Protein AF-A0A9X7BT60-F1 (afdb_monomer_lite)

Structure (mmCIF, N/CA/C/O backbone):
data_AF-A0A9X7BT60-F1
#
_entry.id   AF-A0A9X7BT60-F1
#
loop_
_atom_site.group_PDB
_atom_site.id
_atom_site.type_symbol
_atom_site.label_atom_id
_atom_site.label_alt_id
_atom_site.label_comp_id
_atom_site.label_asym_id
_atom_site.label_entity_id
_atom_site.label_seq_id
_atom_site.pdbx_PDB_ins_code
_atom_site.Cartn_x
_atom_site.Cartn_y
_atom_site.Cartn_z
_atom_site.occupancy
_atom_site.B_iso_or_equiv
_atom_site.auth_seq_id
_atom_site.auth_comp_id
_atom_site.auth_asym_id
_atom_site.auth_atom_id
_atom_site.pdbx_PDB_model_num
ATOM 1 N N . MET A 1 1 ? -9.976 16.046 -8.902 1.00 40.91 1 MET A N 1
ATOM 2 C CA . MET A 1 1 ? -9.651 14.696 -8.391 1.00 40.91 1 MET A CA 1
ATOM 3 C C . MET A 1 1 ? -10.963 13.942 -8.247 1.00 40.91 1 MET A C 1
ATOM 5 O O . MET A 1 1 ? -11.929 14.574 -7.853 1.00 40.91 1 MET A O 1
ATOM 9 N N . LYS A 1 2 ? -11.071 12.674 -8.669 1.00 42.44 2 LYS A N 1
ATOM 10 C CA . LYS A 1 2 ? -12.328 11.919 -8.500 1.00 42.44 2 LYS A CA 1
ATOM 11 C C . LYS A 1 2 ? -12.534 11.636 -7.003 1.00 42.44 2 LYS A C 1
ATOM 13 O O . LYS A 1 2 ? -11.655 11.065 -6.378 1.00 42.44 2 LYS A O 1
ATOM 18 N N . ASN A 1 3 ? -13.696 12.030 -6.496 1.00 50.41 3 ASN A N 1
ATOM 19 C CA . ASN A 1 3 ? -14.202 12.081 -5.111 1.00 50.41 3 ASN A CA 1
ATOM 20 C C . ASN A 1 3 ? -14.304 10.740 -4.350 1.00 50.41 3 ASN A C 1
ATOM 22 O O . ASN A 1 3 ? -15.319 10.408 -3.749 1.00 50.41 3 ASN A O 1
ATOM 26 N N . ASN A 1 4 ? -13.318 9.861 -4.512 1.00 58.44 4 ASN A N 1
ATOM 27 C CA . ASN A 1 4 ? -13.575 8.431 -4.369 1.00 58.44 4 ASN A CA 1
ATOM 28 C C . ASN A 1 4 ? -12.327 7.623 -3.991 1.00 58.44 4 ASN A C 1
ATOM 30 O O . ASN A 1 4 ? -12.282 6.403 -4.188 1.00 58.44 4 ASN A O 1
ATOM 34 N N . THR A 1 5 ? -11.330 8.331 -3.477 1.00 87.56 5 THR A N 1
ATOM 35 C CA . THR A 1 5 ? -9.970 7.852 -3.238 1.00 87.56 5 THR A CA 1
ATOM 36 C C . THR A 1 5 ? -9.680 7.659 -1.751 1.00 87.56 5 THR A C 1
ATOM 38 O O . THR A 1 5 ? -8.675 7.066 -1.392 1.00 87.56 5 THR A O 1
ATOM 41 N N . PHE A 1 6 ? -10.566 8.118 -0.870 1.00 94.25 6 PHE A N 1
ATOM 42 C CA . PHE A 1 6 ? -10.360 8.023 0.567 1.00 94.25 6 PHE A CA 1
ATOM 43 C C . PHE A 1 6 ? -11.123 6.850 1.173 1.00 94.25 6 PHE A C 1
ATOM 45 O O . PHE A 1 6 ? -12.247 6.527 0.775 1.00 94.25 6 PHE A O 1
ATOM 52 N N . TYR A 1 7 ? -10.491 6.215 2.150 1.00 95.69 7 TYR A N 1
ATOM 53 C CA . TYR A 1 7 ? -11.005 5.075 2.886 1.00 95.69 7 TYR A CA 1
ATOM 54 C C . TYR A 1 7 ? -10.819 5.299 4.381 1.00 95.69 7 TYR A C 1
ATOM 56 O O . TYR A 1 7 ? -9.856 5.924 4.804 1.00 95.69 7 TYR A O 1
ATOM 64 N N . GLN A 1 8 ? -11.717 4.745 5.183 1.00 96.31 8 GLN A N 1
ATOM 65 C CA . GLN A 1 8 ? -11.628 4.753 6.636 1.00 96.31 8 GLN A CA 1
ATOM 66 C C . GLN A 1 8 ? -11.324 3.349 7.151 1.00 96.31 8 GLN A C 1
ATOM 68 O O . GLN A 1 8 ? -12.002 2.392 6.764 1.00 96.31 8 GLN A O 1
ATOM 73 N N . HIS A 1 9 ? -10.320 3.217 8.019 1.00 95.62 9 HIS A N 1
ATOM 74 C CA . HIS A 1 9 ? -9.960 1.930 8.613 1.00 95.62 9 HIS A CA 1
ATOM 75 C C . HIS A 1 9 ? -10.823 1.611 9.844 1.00 95.62 9 HIS A C 1
ATOM 77 O O . HIS A 1 9 ? -11.021 2.455 10.718 1.00 95.62 9 HIS A O 1
ATOM 83 N N . TYR A 1 10 ? -11.289 0.364 9.957 1.00 93.56 10 TYR A N 1
ATOM 84 C CA . TYR A 1 10 ? -12.261 -0.052 10.980 1.00 93.56 10 TYR A CA 1
ATOM 85 C C . TYR A 1 10 ? -11.790 0.111 12.439 1.00 93.56 10 TYR A C 1
ATOM 87 O O . TYR A 1 10 ? -12.619 0.226 13.335 1.00 93.56 10 TYR A O 1
ATOM 95 N N . ARG A 1 11 ? -10.473 0.057 12.702 1.00 92.00 11 ARG A N 1
ATOM 96 C CA . ARG A 1 11 ? -9.923 0.026 14.076 1.00 92.00 11 ARG A CA 1
ATOM 97 C C . ARG A 1 11 ? -9.704 1.409 14.686 1.00 92.00 11 ARG A C 1
ATOM 99 O O . ARG A 1 11 ? -9.755 1.540 15.902 1.00 92.00 11 ARG A O 1
ATOM 106 N N . ASN A 1 12 ? -9.347 2.395 13.873 1.00 91.12 12 ASN A N 1
ATOM 107 C CA . ASN A 1 12 ? -8.864 3.694 14.352 1.00 91.12 12 ASN A CA 1
ATOM 108 C C . ASN A 1 12 ? -9.628 4.874 13.750 1.00 91.12 12 ASN A C 1
ATOM 110 O O . ASN A 1 12 ? -9.309 6.006 14.088 1.00 91.12 12 ASN A O 1
ATOM 114 N N . GLU A 1 13 ? -10.589 4.604 12.861 1.00 87.25 13 GLU A N 1
ATOM 115 C CA . GLU A 1 13 ? -11.429 5.601 12.193 1.00 87.25 13 GLU A CA 1
ATOM 116 C C . GLU A 1 13 ? -10.654 6.672 11.406 1.00 87.25 13 GLU A C 1
ATOM 118 O O . GLU A 1 13 ? -11.264 7.622 10.915 1.00 87.25 13 GLU A O 1
ATOM 123 N N . LYS A 1 14 ? -9.340 6.489 11.217 1.00 94.31 14 LYS A N 1
ATOM 124 C CA . LYS A 1 14 ? -8.489 7.400 10.452 1.00 94.31 14 LYS A CA 1
ATOM 125 C C . LYS A 1 14 ? -8.791 7.311 8.971 1.00 94.31 14 LYS A C 1
ATOM 127 O O . LYS A 1 14 ? -9.157 6.243 8.461 1.00 94.31 14 LYS A O 1
ATOM 132 N N . GLU A 1 15 ? -8.591 8.430 8.288 1.00 94.88 15 GLU A N 1
ATOM 133 C CA . GLU A 1 15 ? -8.643 8.477 6.840 1.00 94.88 15 GLU A CA 1
ATOM 134 C C . GLU A 1 15 ? -7.329 8.005 6.210 1.00 94.88 15 GLU A C 1
ATOM 136 O O . GLU A 1 15 ? -6.229 8.269 6.696 1.00 94.88 15 GLU A O 1
ATOM 141 N N . TYR A 1 16 ? -7.479 7.302 5.094 1.00 96.12 16 TYR A N 1
ATOM 142 C CA . TYR A 1 16 ? -6.397 6.827 4.261 1.00 96.12 16 TYR A CA 1
ATOM 143 C C . TYR A 1 16 ? -6.667 7.172 2.799 1.00 96.12 16 TYR A C 1
ATOM 145 O O . TYR A 1 16 ? -7.726 6.844 2.256 1.00 96.12 16 TYR A O 1
ATOM 153 N N . PHE A 1 17 ? -5.689 7.788 2.146 1.00 95.12 17 PHE A N 1
ATOM 154 C CA . PHE A 1 17 ? -5.689 8.038 0.711 1.00 95.12 17 PHE A CA 1
ATOM 155 C C . PHE A 1 17 ? -5.211 6.792 -0.040 1.00 95.12 17 PHE A C 1
ATOM 157 O O . PHE A 1 17 ? -4.099 6.324 0.182 1.00 95.12 17 PHE A O 1
ATOM 164 N N . PHE A 1 18 ? -6.039 6.253 -0.931 1.00 95.12 18 PHE A N 1
ATOM 165 C CA . PHE A 1 18 ? -5.675 5.188 -1.865 1.00 95.12 18 PHE A CA 1
ATOM 166 C C . PHE A 1 18 ? -4.920 5.781 -3.057 1.00 95.12 18 PHE A C 1
ATOM 168 O O . PHE A 1 18 ? -5.492 6.534 -3.830 1.00 95.12 18 PHE A O 1
ATOM 175 N N . ASP A 1 19 ? -3.664 5.419 -3.268 1.00 93.12 19 ASP A N 1
ATOM 176 C CA . ASP A 1 19 ? -2.933 5.912 -4.434 1.00 93.12 19 ASP A CA 1
ATOM 177 C C . ASP A 1 19 ? -3.163 5.007 -5.652 1.00 93.12 19 ASP A C 1
ATOM 179 O O . ASP A 1 19 ? -3.758 5.401 -6.660 1.00 93.12 19 ASP A O 1
ATOM 183 N N . SER A 1 20 ? -2.721 3.755 -5.549 1.00 94.25 20 SER A N 1
ATOM 184 C CA . SER A 1 20 ? -2.677 2.831 -6.679 1.00 94.25 20 SER A CA 1
ATOM 185 C C . SER A 1 20 ? -2.605 1.369 -6.226 1.00 94.25 20 SER A C 1
ATOM 187 O O . SER A 1 20 ? -2.507 1.066 -5.036 1.00 94.25 20 SER A O 1
ATOM 189 N N . ILE A 1 21 ? -2.682 0.438 -7.182 1.00 97.06 21 ILE A N 1
ATOM 190 C CA . ILE A 1 21 ? -2.353 -0.976 -6.962 1.00 97.06 21 ILE A CA 1
ATOM 191 C C . ILE A 1 21 ? -0.996 -1.239 -7.611 1.00 97.06 21 ILE A C 1
ATOM 193 O O . ILE A 1 21 ? -0.830 -1.010 -8.810 1.00 97.06 21 ILE A O 1
ATOM 197 N N . ALA A 1 22 ? -0.047 -1.728 -6.819 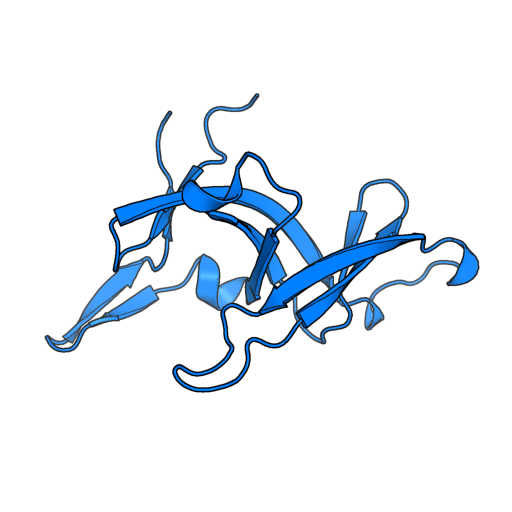1.00 97.56 22 ALA A N 1
ATOM 198 C CA . ALA A 1 22 ? 1.249 -2.182 -7.281 1.00 97.56 22 ALA A CA 1
ATOM 199 C C . ALA A 1 22 ? 1.187 -3.640 -7.745 1.00 97.56 22 ALA A C 1
ATOM 201 O O . ALA A 1 22 ? 0.632 -4.505 -7.059 1.00 97.56 22 ALA A O 1
ATOM 202 N N . ILE A 1 23 ? 1.789 -3.896 -8.902 1.00 98.00 23 ILE A N 1
ATOM 203 C CA . ILE A 1 23 ? 1.877 -5.212 -9.539 1.00 98.00 23 ILE A CA 1
ATOM 204 C C . ILE A 1 23 ? 3.163 -5.911 -9.062 1.00 98.00 23 ILE A C 1
ATOM 206 O O . ILE A 1 23 ? 4.194 -5.242 -8.948 1.00 98.00 23 ILE A O 1
ATOM 210 N N . PRO A 1 24 ? 3.167 -7.229 -8.809 1.00 97.88 24 PRO A N 1
ATOM 211 C CA . PRO A 1 24 ? 4.408 -7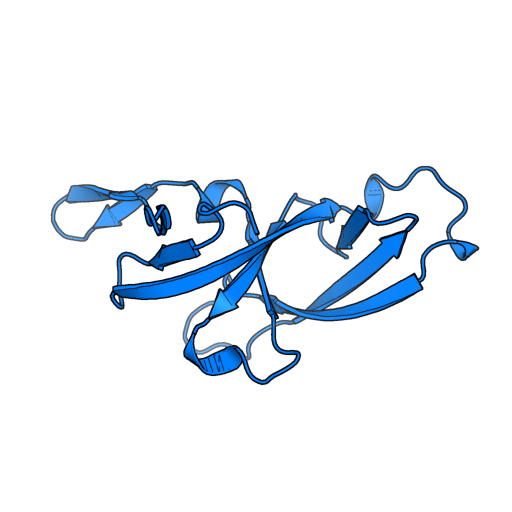.968 -8.581 1.00 97.88 24 PRO A CA 1
ATOM 212 C C . PRO A 1 24 ? 5.453 -7.680 -9.663 1.00 97.88 24 PRO A C 1
ATOM 214 O O . PRO A 1 24 ? 5.167 -7.764 -10.859 1.00 97.88 24 PRO A O 1
ATOM 217 N N . ILE A 1 25 ? 6.689 -7.361 -9.274 1.00 96.88 25 ILE A N 1
ATOM 218 C CA . ILE A 1 25 ? 7.770 -7.109 -10.243 1.00 96.88 25 ILE A CA 1
ATOM 219 C C . ILE A 1 25 ? 8.076 -8.345 -11.103 1.00 96.88 25 ILE A C 1
ATOM 221 O O . ILE A 1 25 ? 8.554 -8.218 -12.230 1.00 96.88 25 ILE A O 1
ATOM 225 N N . SER A 1 26 ? 7.763 -9.542 -10.603 1.00 96.31 26 SER A N 1
ATOM 226 C CA . SER A 1 26 ? 7.858 -10.802 -11.343 1.00 96.31 26 SER A CA 1
ATOM 227 C C . SER A 1 26 ? 6.945 -10.853 -12.574 1.00 96.31 26 SER A C 1
ATOM 229 O O . SER A 1 26 ? 7.260 -11.568 -13.524 1.00 96.31 26 SER A O 1
ATOM 231 N N . GLU A 1 27 ? 5.865 -10.067 -12.602 1.00 96.94 27 GLU A N 1
ATOM 232 C CA . GLU A 1 27 ? 4.952 -9.952 -13.746 1.00 96.94 27 GLU A CA 1
ATOM 233 C C . GLU A 1 27 ? 5.412 -8.914 -14.784 1.00 96.94 27 GLU A C 1
ATOM 235 O O . GLU A 1 27 ? 4.805 -8.778 -15.848 1.00 96.94 27 GLU A O 1
ATOM 240 N N . PHE A 1 28 ? 6.501 -8.181 -14.531 1.00 96.56 28 PHE A N 1
ATOM 241 C CA . PHE A 1 28 ? 7.040 -7.239 -15.505 1.00 96.56 28 PHE A CA 1
ATOM 242 C C . PHE A 1 28 ? 7.713 -7.970 -16.676 1.00 96.56 28 PHE A C 1
ATOM 244 O O . PHE A 1 28 ? 8.778 -8.573 -16.537 1.00 96.56 28 PHE A O 1
ATOM 251 N N . THR A 1 29 ? 7.123 -7.861 -17.868 1.00 94.88 29 THR A N 1
ATOM 252 C CA . THR A 1 29 ? 7.627 -8.500 -19.097 1.00 94.88 29 THR A CA 1
ATOM 253 C C . THR A 1 29 ? 8.471 -7.573 -19.982 1.00 94.88 29 THR A C 1
ATOM 255 O O . THR A 1 29 ? 8.821 -7.945 -21.103 1.00 94.88 29 THR A O 1
ATOM 258 N N . GLY A 1 30 ? 8.748 -6.343 -19.538 1.00 92.81 30 GLY A N 1
ATOM 259 C CA . GLY A 1 30 ? 9.540 -5.363 -20.285 1.00 92.81 30 GLY A CA 1
ATOM 260 C C . GLY A 1 30 ? 11.051 -5.525 -20.096 1.00 92.81 30 GLY A C 1
ATOM 261 O O . GLY A 1 30 ? 11.536 -6.446 -19.438 1.00 92.81 30 GLY A O 1
ATOM 262 N N . ASN A 1 31 ? 11.825 -4.592 -20.654 1.00 93.81 31 ASN A N 1
ATOM 263 C CA . ASN A 1 31 ? 13.256 -4.527 -20.377 1.00 93.81 31 ASN A CA 1
ATOM 264 C C . ASN A 1 31 ? 13.472 -4.021 -18.945 1.00 93.81 31 ASN A C 1
ATOM 266 O O . ASN A 1 31 ? 13.037 -2.924 -18.609 1.00 93.81 31 ASN A O 1
ATOM 270 N N . LYS A 1 32 ? 14.150 -4.806 -18.098 1.00 89.69 32 LYS A N 1
ATOM 271 C CA . LYS A 1 32 ? 14.390 -4.457 -16.684 1.00 89.69 32 LYS A CA 1
ATOM 272 C C . LYS A 1 32 ? 15.127 -3.128 -16.505 1.00 89.69 32 LYS A C 1
ATOM 274 O O . LYS A 1 32 ? 14.942 -2.481 -15.483 1.00 89.69 32 LYS A O 1
ATOM 279 N N . ASN A 1 33 ? 15.908 -2.701 -17.497 1.00 92.50 33 ASN A N 1
ATOM 280 C CA . ASN A 1 33 ? 16.582 -1.401 -17.474 1.00 92.50 33 ASN A CA 1
ATOM 281 C C . ASN A 1 33 ? 15.613 -0.214 -17.607 1.00 92.50 33 ASN A C 1
ATOM 283 O O . ASN A 1 33 ? 15.999 0.913 -17.316 1.00 92.50 33 ASN A O 1
ATOM 287 N N . ASP A 1 34 ? 14.368 -0.461 -18.020 1.00 94.75 34 ASP A N 1
ATOM 288 C CA . ASP A 1 34 ? 13.329 0.562 -18.119 1.00 94.75 34 ASP A CA 1
ATOM 289 C C . ASP A 1 34 ? 12.525 0.716 -16.812 1.00 94.75 34 ASP A C 1
ATOM 291 O O . ASP A 1 34 ? 11.579 1.510 -16.772 1.00 94.75 34 ASP A O 1
ATOM 295 N N . LEU A 1 35 ? 12.838 -0.062 -15.765 1.00 94.94 35 LEU A N 1
ATOM 296 C CA . LEU A 1 35 ? 12.243 0.085 -14.436 1.00 94.94 35 LEU A CA 1
ATOM 297 C C . LEU A 1 35 ? 12.997 1.154 -13.648 1.00 94.94 35 LEU A C 1
ATOM 299 O O . LEU A 1 35 ? 14.176 1.000 -13.327 1.00 94.94 35 LEU A O 1
ATOM 303 N N . THR A 1 36 ? 12.291 2.214 -13.270 1.00 96.69 36 THR A N 1
ATOM 304 C CA . THR A 1 36 ? 12.831 3.246 -12.386 1.00 96.69 36 THR A CA 1
ATOM 305 C C . THR A 1 36 ? 12.577 2.856 -10.937 1.00 96.69 36 THR A C 1
ATOM 307 O O . THR A 1 36 ? 11.435 2.588 -10.567 1.00 96.69 36 THR A O 1
ATOM 310 N N . VAL A 1 37 ? 13.621 2.850 -10.107 1.00 95.75 37 VAL A N 1
ATOM 311 C CA . VAL A 1 37 ? 13.490 2.673 -8.652 1.00 95.75 37 VAL A CA 1
ATOM 312 C C . VAL A 1 37 ? 12.722 3.864 -8.071 1.00 95.75 37 VAL A C 1
ATOM 314 O O . VAL A 1 37 ? 13.088 5.012 -8.315 1.00 95.75 37 VAL A O 1
ATOM 317 N N . ALA A 1 38 ? 11.658 3.586 -7.322 1.00 92.81 38 ALA A N 1
ATOM 318 C CA . ALA A 1 38 ? 10.833 4.582 -6.643 1.00 92.81 38 ALA A CA 1
ATOM 319 C C . ALA A 1 38 ? 11.034 4.511 -5.114 1.00 92.81 38 ALA A C 1
ATOM 321 O O . ALA A 1 38 ? 12.065 4.035 -4.635 1.00 92.81 38 ALA A O 1
ATOM 322 N N . ASN A 1 39 ? 10.068 5.003 -4.334 1.00 91.12 39 ASN A N 1
ATOM 323 C CA . ASN A 1 39 ? 10.146 5.007 -2.872 1.00 91.12 39 ASN A CA 1
ATOM 324 C C . ASN A 1 39 ? 10.076 3.604 -2.246 1.00 91.12 39 ASN 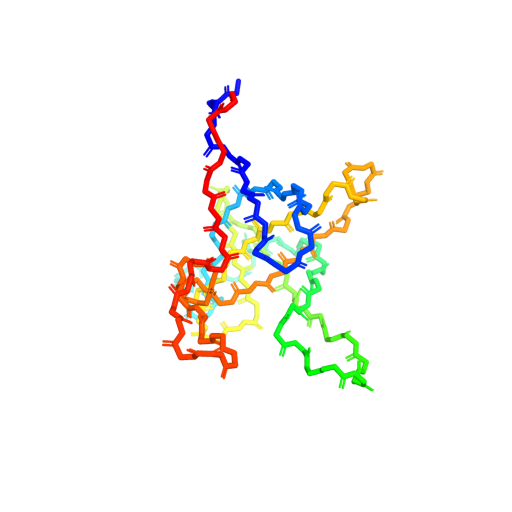A C 1
ATOM 326 O O . ASN A 1 39 ? 9.568 2.649 -2.834 1.00 91.12 39 ASN A O 1
ATOM 330 N N . LEU A 1 40 ? 10.566 3.504 -1.009 1.00 96.25 40 LEU A N 1
ATOM 331 C CA . LEU A 1 40 ? 10.321 2.358 -0.136 1.00 96.25 40 LEU A CA 1
ATOM 332 C C . LEU A 1 40 ? 8.951 2.516 0.529 1.00 96.25 40 LEU A C 1
ATOM 334 O O . LEU A 1 40 ? 8.710 3.509 1.215 1.00 96.25 40 LEU A O 1
ATOM 338 N N . ALA A 1 41 ? 8.083 1.522 0.371 1.00 96.88 41 ALA A N 1
ATOM 339 C CA . ALA A 1 41 ? 6.797 1.476 1.054 1.00 96.88 41 ALA A CA 1
ATOM 340 C C . ALA A 1 41 ? 6.882 0.668 2.352 1.00 96.88 41 ALA A C 1
ATOM 342 O O . ALA A 1 41 ? 7.586 -0.340 2.416 1.00 96.88 41 ALA A O 1
ATOM 343 N N . TYR A 1 42 ? 6.150 1.095 3.378 1.00 97.25 42 TYR A N 1
ATOM 344 C CA . TYR A 1 42 ? 6.079 0.419 4.672 1.00 97.25 42 TYR A CA 1
ATOM 345 C C . TYR A 1 42 ? 5.057 -0.719 4.627 1.00 97.25 42 TYR A C 1
ATOM 347 O O . TYR A 1 42 ? 3.926 -0.530 4.186 1.00 97.25 42 TYR A O 1
ATOM 355 N N . ASP A 1 43 ? 5.452 -1.900 5.092 1.00 95.38 43 ASP A N 1
ATOM 356 C CA . ASP A 1 43 ? 4.624 -3.103 5.068 1.00 95.38 43 ASP A CA 1
ATOM 357 C C . ASP A 1 43 ? 3.649 -3.114 6.251 1.00 95.38 43 ASP A C 1
ATOM 359 O O . ASP A 1 43 ? 4.040 -3.342 7.402 1.00 95.38 43 ASP A O 1
ATOM 363 N N . ALA A 1 44 ? 2.371 -2.867 5.958 1.00 93.88 44 ALA A N 1
ATOM 364 C CA . ALA A 1 44 ? 1.306 -2.831 6.952 1.00 93.88 44 ALA A CA 1
ATOM 365 C C . ALA A 1 44 ? 0.908 -4.222 7.476 1.00 93.88 44 ALA A C 1
ATOM 367 O O . ALA A 1 44 ? 0.142 -4.302 8.439 1.00 93.88 44 ALA A O 1
ATOM 368 N N . ASP A 1 45 ? 1.395 -5.296 6.852 1.00 90.56 45 ASP A N 1
ATOM 369 C CA . ASP A 1 45 ? 1.177 -6.679 7.275 1.00 90.56 45 ASP A CA 1
ATOM 370 C C . ASP A 1 45 ? 2.310 -7.181 8.191 1.00 90.56 45 ASP A C 1
ATOM 372 O O . ASP A 1 45 ? 2.291 -8.327 8.643 1.00 90.56 45 ASP A O 1
ATOM 376 N N . THR A 1 46 ? 3.272 -6.311 8.537 1.00 90.69 46 THR A N 1
ATOM 377 C CA . THR A 1 46 ? 4.263 -6.607 9.580 1.00 90.69 46 THR A CA 1
ATOM 378 C C . THR A 1 46 ? 3.561 -6.855 10.928 1.00 90.69 46 THR A C 1
ATOM 380 O O . THR A 1 46 ? 2.788 -5.995 11.365 1.00 90.69 46 THR A O 1
ATOM 383 N N . PRO A 1 47 ? 3.822 -7.987 11.616 1.00 89.19 47 PRO A N 1
ATOM 384 C CA . PRO A 1 47 ? 3.225 -8.281 12.916 1.00 89.19 47 PRO A CA 1
ATOM 385 C C . PRO A 1 47 ? 3.500 -7.207 13.975 1.00 89.19 47 PRO A C 1
ATOM 387 O O . PRO A 1 47 ? 4.568 -6.595 14.018 1.00 89.19 47 PRO A O 1
ATOM 390 N N . GLU A 1 48 ? 2.533 -6.999 14.871 1.00 86.06 48 GLU A N 1
ATOM 391 C CA . GLU A 1 48 ? 2.677 -6.057 15.982 1.00 86.06 48 GLU A CA 1
ATOM 392 C C . GLU A 1 48 ? 3.846 -6.469 16.893 1.00 86.06 48 GLU A C 1
ATOM 394 O O . GLU A 1 48 ? 3.937 -7.616 17.328 1.00 86.06 48 GLU A O 1
ATOM 399 N N . GLY A 1 49 ? 4.745 -5.522 17.175 1.00 90.25 49 GLY A N 1
ATOM 400 C CA . GLY A 1 49 ? 5.962 -5.759 17.956 1.00 90.25 49 GLY A CA 1
ATOM 401 C C . GLY A 1 49 ? 7.199 -6.127 17.128 1.00 90.25 49 GLY A C 1
ATOM 402 O O . GLY A 1 49 ? 8.293 -6.156 17.689 1.00 90.25 49 GLY A O 1
ATOM 403 N N . GLU A 1 50 ? 7.063 -6.349 15.817 1.00 94.19 50 GLU A N 1
ATOM 404 C CA . GLU A 1 50 ? 8.203 -6.493 14.903 1.00 94.19 50 GLU A CA 1
ATOM 405 C C . GLU A 1 50 ? 8.632 -5.145 14.301 1.00 94.19 50 GLU A C 1
ATOM 407 O O . GLU A 1 50 ? 7.851 -4.196 14.191 1.00 94.19 50 GLU A O 1
ATOM 412 N N . GLU A 1 51 ? 9.899 -5.057 13.886 1.00 94.00 51 GLU A N 1
ATOM 413 C CA . GLU A 1 51 ? 10.387 -3.918 13.108 1.00 94.00 51 GLU A CA 1
ATOM 414 C C . GLU A 1 51 ? 9.665 -3.863 11.756 1.00 94.00 51 GLU A C 1
ATOM 416 O O . GLU A 1 51 ? 9.674 -4.837 10.999 1.00 94.00 51 GLU A O 1
ATOM 421 N N . VAL A 1 52 ? 9.047 -2.715 11.450 1.00 94.38 52 VAL A N 1
ATOM 422 C CA . VAL A 1 52 ? 8.244 -2.527 10.234 1.00 94.38 52 VAL A CA 1
ATOM 423 C C . VAL A 1 52 ? 9.092 -2.780 8.992 1.00 94.38 52 VAL A C 1
ATOM 425 O O . VAL A 1 52 ? 10.020 -2.024 8.686 1.00 94.38 52 VAL A O 1
ATOM 428 N N . LYS A 1 53 ? 8.734 -3.830 8.248 1.00 95.12 53 LYS A N 1
ATOM 429 C CA . LYS A 1 53 ? 9.407 -4.199 7.002 1.00 95.12 53 LYS A CA 1
ATOM 430 C C . LYS A 1 53 ? 9.092 -3.173 5.919 1.00 95.12 53 LYS A C 1
ATOM 432 O O . LYS A 1 53 ? 8.095 -2.453 5.977 1.00 95.12 53 LYS A O 1
ATOM 437 N N . ARG A 1 54 ? 9.957 -3.097 4.909 1.00 95.88 54 ARG A N 1
ATOM 438 C CA . ARG A 1 54 ? 9.772 -2.216 3.752 1.00 95.88 54 ARG A CA 1
ATOM 439 C C . ARG A 1 54 ? 9.824 -3.018 2.464 1.00 95.88 54 ARG A C 1
ATOM 441 O O . ARG A 1 54 ? 10.481 -4.055 2.406 1.00 95.88 54 ARG A O 1
ATOM 448 N N . ALA A 1 55 ? 9.125 -2.539 1.448 1.00 96.06 55 ALA A N 1
ATOM 449 C CA . ALA A 1 55 ? 9.134 -3.104 0.109 1.00 96.06 55 ALA A CA 1
ATOM 450 C C . ALA A 1 55 ? 9.587 -2.043 -0.896 1.00 96.06 55 ALA A C 1
ATOM 452 O O . ALA A 1 55 ? 9.178 -0.882 -0.815 1.00 96.06 55 ALA A O 1
ATOM 453 N N . GLN A 1 56 ? 10.440 -2.444 -1.835 1.00 97.38 56 GLN A N 1
ATOM 454 C CA . GLN A 1 56 ? 10.909 -1.561 -2.892 1.00 97.38 56 GLN A CA 1
ATOM 455 C C . GLN A 1 56 ? 9.835 -1.417 -3.969 1.00 97.38 56 GLN A C 1
ATOM 457 O O . GLN A 1 56 ? 9.359 -2.418 -4.510 1.00 97.38 56 GLN A O 1
ATOM 462 N N . LEU A 1 57 ? 9.471 -0.171 -4.282 1.00 97.38 57 LEU A N 1
ATOM 463 C CA . LEU A 1 57 ? 8.611 0.149 -5.416 1.00 97.38 57 LEU A CA 1
ATOM 464 C C . LEU A 1 57 ? 9.441 0.488 -6.654 1.00 97.38 57 LEU A C 1
ATOM 466 O O . LEU A 1 57 ? 10.545 1.035 -6.558 1.00 97.38 57 LEU A O 1
ATOM 470 N N . TYR A 1 58 ? 8.869 0.216 -7.819 1.00 97.31 58 TYR A N 1
ATOM 471 C CA . TYR A 1 58 ? 9.414 0.566 -9.124 1.00 97.31 58 TYR A CA 1
ATOM 472 C C . TYR A 1 58 ? 8.314 1.167 -9.988 1.00 97.31 58 TYR A C 1
ATOM 474 O O . TYR A 1 58 ? 7.142 0.848 -9.814 1.00 97.31 58 TYR A O 1
ATOM 482 N N . VAL A 1 59 ? 8.675 2.010 -10.949 1.00 96.06 59 VAL A N 1
ATOM 483 C CA . VAL A 1 59 ? 7.716 2.623 -11.870 1.00 96.06 59 VAL A CA 1
ATOM 484 C C . VAL A 1 59 ? 8.165 2.408 -13.306 1.00 96.06 59 VAL A C 1
ATOM 486 O O . VAL A 1 59 ? 9.326 2.626 -13.651 1.00 96.06 59 VAL A O 1
ATOM 489 N N . HIS A 1 60 ? 7.221 2.024 -14.162 1.00 96.25 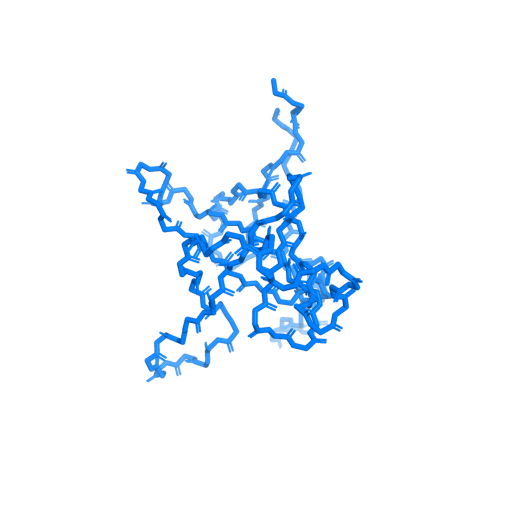60 HIS A N 1
ATOM 490 C CA . HIS A 1 60 ? 7.401 2.015 -15.609 1.00 96.25 60 HIS A CA 1
ATOM 491 C C . HIS A 1 60 ? 6.130 2.516 -16.291 1.00 96.25 60 HIS A C 1
ATOM 493 O O . HIS A 1 60 ? 5.059 1.935 -16.129 1.00 96.25 60 HIS A O 1
ATOM 499 N N . LYS A 1 61 ? 6.249 3.601 -17.069 1.00 93.38 61 LYS A N 1
ATOM 500 C CA . LYS A 1 61 ? 5.147 4.200 -17.852 1.00 93.38 61 LYS A CA 1
ATOM 501 C C . LYS A 1 61 ? 3.856 4.428 -17.045 1.00 93.38 61 LYS A C 1
ATOM 503 O O . LYS A 1 61 ? 2.758 4.212 -17.548 1.00 93.38 61 LYS A O 1
ATOM 508 N N . GLY A 1 62 ? 3.995 4.871 -15.796 1.00 89.69 62 GLY A N 1
ATOM 509 C CA . GLY A 1 62 ? 2.868 5.169 -14.906 1.00 89.69 62 GLY A CA 1
ATOM 510 C C . GLY A 1 62 ? 2.251 3.957 -14.201 1.00 89.69 62 GLY A C 1
ATOM 511 O O . GLY A 1 62 ? 1.338 4.145 -13.407 1.00 89.69 62 GLY A O 1
ATOM 512 N N . ALA A 1 63 ? 2.741 2.739 -14.449 1.00 94.69 63 ALA A N 1
ATOM 513 C CA . ALA A 1 63 ? 2.418 1.572 -13.635 1.00 94.69 63 ALA A CA 1
ATOM 514 C C . ALA A 1 63 ? 3.437 1.426 -12.500 1.00 94.69 63 ALA A C 1
ATOM 516 O O . ALA A 1 63 ? 4.643 1.571 -12.731 1.00 94.69 63 ALA A O 1
ATOM 517 N N . THR A 1 64 ? 2.944 1.110 -11.304 1.00 96.69 64 THR A N 1
ATOM 518 C CA . THR A 1 64 ? 3.773 0.835 -10.129 1.00 96.69 64 THR A CA 1
ATOM 519 C C . THR A 1 64 ? 3.940 -0.669 -9.953 1.00 96.69 64 THR A C 1
ATOM 521 O O . THR A 1 64 ? 2.976 -1.429 -10.039 1.00 96.69 64 THR A O 1
ATOM 524 N N . TYR A 1 65 ? 5.169 -1.090 -9.687 1.00 97.62 65 TYR A N 1
ATOM 525 C CA . TYR A 1 65 ? 5.547 -2.466 -9.401 1.00 97.62 65 TYR A CA 1
ATOM 526 C C . TYR A 1 65 ? 6.163 -2.553 -8.009 1.00 97.62 65 TYR A C 1
ATOM 528 O O . TYR A 1 65 ? 6.688 -1.563 -7.497 1.00 97.62 65 TYR A O 1
ATOM 536 N N . ILE A 1 66 ? 6.119 -3.732 -7.402 1.00 97.75 66 ILE A N 1
ATOM 537 C CA . ILE A 1 66 ? 6.619 -3.976 -6.050 1.00 97.75 66 ILE A CA 1
ATOM 538 C C . ILE A 1 66 ? 7.456 -5.253 -6.001 1.00 97.75 66 ILE A C 1
ATOM 540 O O . ILE A 1 66 ? 7.119 -6.247 -6.644 1.00 97.75 66 ILE A O 1
ATOM 544 N N . ASP A 1 67 ? 8.534 -5.236 -5.216 1.00 95.88 67 ASP A N 1
ATOM 545 C CA . ASP A 1 67 ? 9.325 -6.431 -4.886 1.00 95.88 67 ASP A CA 1
ATOM 546 C C . ASP A 1 67 ? 8.590 -7.331 -3.873 1.00 95.88 67 ASP A C 1
ATOM 548 O O . ASP A 1 67 ? 8.958 -7.435 -2.700 1.00 95.88 67 ASP A O 1
ATOM 552 N N . ARG A 1 68 ? 7.457 -7.890 -4.314 1.00 95.25 68 ARG A N 1
ATOM 553 C CA . ARG A 1 68 ? 6.594 -8.854 -3.617 1.00 95.25 68 ARG A CA 1
ATOM 554 C C . ARG A 1 68 ? 5.893 -9.748 -4.640 1.00 95.25 68 ARG A C 1
ATOM 556 O O . ARG A 1 68 ? 5.735 -9.363 -5.794 1.00 95.25 68 ARG A O 1
ATOM 563 N N . ASP A 1 69 ? 5.416 -10.904 -4.188 1.00 95.19 69 ASP A N 1
ATOM 564 C CA . ASP A 1 69 ? 4.823 -11.931 -5.059 1.00 95.19 69 ASP A CA 1
ATOM 565 C C . ASP A 1 69 ? 3.329 -11.737 -5.355 1.00 95.19 69 ASP A C 1
ATOM 567 O O . ASP A 1 69 ? 2.761 -12.448 -6.179 1.00 95.19 69 ASP A O 1
ATOM 571 N N . VAL A 1 70 ? 2.671 -10.799 -4.672 1.00 96.12 70 VAL A N 1
ATOM 572 C CA . VAL A 1 70 ? 1.227 -10.553 -4.801 1.00 96.12 70 VAL A CA 1
ATOM 573 C C . VAL A 1 70 ? 0.940 -9.071 -5.007 1.00 96.12 70 VAL A C 1
ATOM 575 O O . VAL A 1 70 ? 1.765 -8.210 -4.694 1.00 96.12 70 VAL A O 1
ATOM 578 N N . TYR A 1 71 ? -0.240 -8.764 -5.537 1.00 97.88 71 TYR A N 1
ATOM 579 C CA . TYR A 1 71 ? -0.695 -7.393 -5.735 1.00 97.88 71 TYR A CA 1
ATOM 580 C C . TYR A 1 71 ? -0.876 -6.681 -4.391 1.00 97.88 71 TYR A C 1
ATOM 582 O O . TYR A 1 71 ? -1.463 -7.235 -3.457 1.00 97.88 71 TYR A O 1
ATOM 590 N N . HIS A 1 72 ? -0.413 -5.434 -4.306 1.00 98.00 72 HIS A N 1
ATOM 591 C CA . HIS A 1 72 ? -0.533 -4.616 -3.097 1.00 98.00 72 HIS A CA 1
ATOM 592 C C . HIS A 1 72 ? -1.250 -3.302 -3.385 1.00 98.00 72 HIS A C 1
ATOM 594 O O . HIS A 1 72 ? -1.016 -2.670 -4.410 1.00 98.00 72 HIS A O 1
ATOM 600 N N . VAL A 1 73 ? -2.093 -2.856 -2.460 1.00 97.69 73 VAL A N 1
ATOM 601 C CA . VAL A 1 73 ? -2.583 -1.475 -2.444 1.00 97.69 73 VAL A CA 1
ATOM 602 C C . VAL A 1 73 ? -1.483 -0.581 -1.893 1.00 97.69 73 VAL A C 1
ATOM 604 O O . VAL A 1 73 ? -0.947 -0.883 -0.830 1.00 97.69 73 VAL A O 1
ATOM 607 N N . ILE A 1 74 ? -1.193 0.524 -2.578 1.00 96.75 74 ILE A N 1
ATOM 608 C CA . ILE A 1 74 ? -0.403 1.640 -2.056 1.00 96.75 74 ILE A CA 1
ATOM 609 C C . ILE A 1 74 ? -1.372 2.679 -1.501 1.00 96.75 74 ILE A 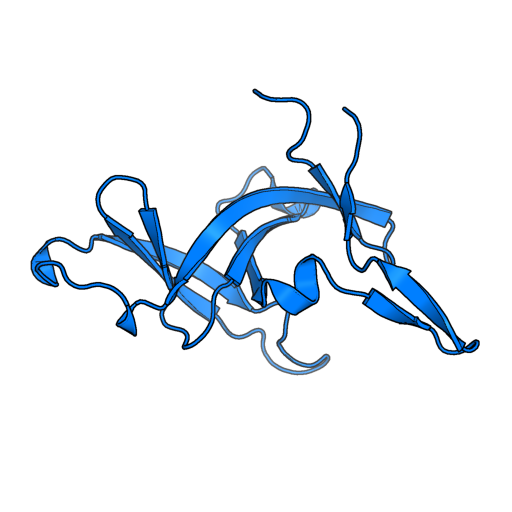C 1
ATOM 611 O O . ILE A 1 74 ? -2.304 3.104 -2.188 1.00 96.75 74 ILE A O 1
ATOM 615 N N . TYR A 1 75 ? -1.166 3.080 -0.252 1.00 96.25 75 TYR A N 1
ATOM 616 C CA . TYR A 1 75 ? -2.029 4.042 0.422 1.00 96.25 75 TYR A CA 1
ATOM 617 C C . TYR A 1 75 ? -1.271 4.849 1.479 1.00 96.25 75 TYR A C 1
ATOM 619 O O . TYR A 1 75 ? -0.192 4.460 1.923 1.00 96.25 75 TYR A O 1
ATOM 627 N N . GLN A 1 76 ? -1.830 5.981 1.896 1.00 95.88 76 GLN A N 1
ATOM 628 C CA . GLN A 1 76 ? -1.206 6.895 2.852 1.00 95.88 76 GLN A CA 1
ATOM 629 C C . GLN A 1 76 ? -2.177 7.261 3.976 1.00 95.88 76 GLN A C 1
ATOM 631 O O . GLN A 1 76 ? -3.351 7.496 3.708 1.00 95.88 76 GLN A O 1
ATOM 636 N N . SER A 1 77 ? -1.699 7.275 5.224 1.00 94.00 77 SER A N 1
ATOM 637 C CA . SER A 1 77 ? -2.471 7.723 6.397 1.00 94.00 77 SER A CA 1
ATOM 638 C C . SER A 1 77 ? -2.615 9.239 6.393 1.00 94.00 77 SER A C 1
ATOM 640 O O . SER A 1 77 ? -1.683 9.925 5.981 1.00 94.00 77 SER A O 1
ATOM 642 N N . GLU A 1 78 ? -3.705 9.767 6.946 1.00 94.00 78 GLU A N 1
ATOM 643 C CA . GLU A 1 78 ? -3.855 11.211 7.177 1.00 94.00 78 GLU A CA 1
ATOM 644 C C . GLU A 1 78 ? -2.734 11.827 8.025 1.00 94.00 78 GLU A C 1
ATOM 646 O O . GLU A 1 78 ? -2.387 12.988 7.836 1.00 94.00 78 GLU A O 1
ATOM 651 N N . ASP A 1 79 ? -2.102 11.035 8.898 1.00 93.75 79 ASP A N 1
ATOM 652 C CA . ASP A 1 79 ? -0.939 11.482 9.678 1.00 93.75 79 ASP A CA 1
ATOM 653 C C . ASP A 1 79 ? 0.319 11.702 8.818 1.00 93.75 79 ASP A C 1
ATOM 655 O O . ASP A 1 79 ? 1.262 12.353 9.258 1.00 93.75 79 ASP A O 1
ATOM 659 N N . ASP A 1 80 ? 0.362 11.098 7.628 1.00 94.06 80 ASP A N 1
ATOM 660 C CA . ASP A 1 80 ? 1.537 11.034 6.762 1.00 94.06 80 ASP A CA 1
ATOM 661 C C . ASP A 1 80 ? 1.381 11.922 5.504 1.00 94.06 80 ASP A C 1
ATOM 663 O O . ASP A 1 80 ? 2.308 11.957 4.699 1.00 94.06 80 ASP A O 1
ATOM 667 N N . TYR A 1 81 ? 0.261 12.644 5.318 1.00 89.81 81 TYR A N 1
ATOM 668 C CA . TYR A 1 81 ? -0.062 13.376 4.072 1.00 89.81 81 TYR A CA 1
ATOM 669 C C . TYR A 1 81 ? 0.982 14.413 3.632 1.00 89.81 81 TYR A C 1
ATOM 671 O O . TYR A 1 81 ? 1.152 14.630 2.435 1.00 89.81 81 TYR A O 1
ATOM 679 N N . ASP A 1 82 ? 1.716 15.016 4.568 1.00 90.31 82 ASP A N 1
ATOM 680 C CA . ASP A 1 82 ? 2.777 15.988 4.261 1.00 90.31 82 ASP A CA 1
ATOM 681 C C . ASP A 1 82 ? 4.160 15.331 4.086 1.00 90.31 82 ASP A C 1
ATOM 683 O O . ASP A 1 82 ? 5.201 15.983 4.194 1.00 90.31 82 ASP A O 1
ATOM 687 N N . THR A 1 83 ? 4.195 14.017 3.855 1.00 93.19 83 THR A N 1
ATOM 688 C CA . THR A 1 83 ? 5.428 13.233 3.741 1.00 93.19 83 THR A CA 1
ATOM 689 C C . THR A 1 83 ? 5.393 12.300 2.534 1.00 93.19 83 THR A C 1
ATOM 691 O O . THR A 1 83 ? 4.339 11.979 1.993 1.00 93.19 83 THR A O 1
ATOM 694 N N . ASP A 1 84 ? 6.559 11.771 2.167 1.00 90.38 84 ASP A N 1
ATOM 695 C CA . ASP A 1 84 ? 6.689 10.741 1.129 1.00 90.38 84 ASP A CA 1
ATOM 696 C C . ASP A 1 84 ? 6.359 9.322 1.635 1.00 90.38 84 ASP A C 1
ATOM 698 O O . ASP A 1 84 ? 6.530 8.331 0.916 1.00 90.38 84 ASP A O 1
ATOM 702 N N . LYS A 1 85 ? 5.937 9.190 2.900 1.00 95.19 85 LYS A N 1
ATOM 703 C CA . LYS A 1 85 ? 5.688 7.898 3.531 1.00 95.19 85 LYS A CA 1
ATOM 704 C C . LYS A 1 85 ? 4.394 7.292 3.009 1.00 95.19 85 LYS A C 1
ATOM 706 O O . LYS A 1 85 ? 3.309 7.813 3.245 1.00 95.19 85 LYS A O 1
ATOM 711 N N . VAL A 1 86 ? 4.526 6.131 2.379 1.00 96.00 86 VAL A N 1
ATOM 712 C CA . VAL A 1 86 ? 3.408 5.319 1.896 1.00 96.00 86 VAL A CA 1
ATOM 713 C C . VAL A 1 86 ? 3.442 3.928 2.511 1.00 96.00 86 VAL A C 1
ATOM 715 O O . VAL A 1 86 ? 4.502 3.398 2.856 1.00 96.00 86 VAL A O 1
ATOM 718 N N . TRP A 1 87 ? 2.265 3.335 2.632 1.00 97.06 87 TRP A N 1
ATOM 719 C CA . TRP A 1 87 ? 2.044 1.993 3.140 1.00 97.06 87 TRP A CA 1
ATOM 720 C C . TRP A 1 87 ? 1.633 1.063 2.007 1.00 97.06 87 TRP A C 1
ATOM 722 O O . TRP A 1 87 ? 0.985 1.482 1.046 1.00 97.06 87 TRP A O 1
ATOM 732 N N . VAL A 1 88 ? 1.990 -0.209 2.146 1.00 97.44 88 VAL A N 1
ATOM 733 C CA . VAL A 1 88 ? 1.508 -1.294 1.296 1.00 97.44 88 VAL A CA 1
ATOM 734 C C . VAL A 1 88 ? 0.797 -2.345 2.127 1.00 97.44 88 VAL A C 1
ATOM 736 O O . VAL A 1 88 ? 1.179 -2.624 3.263 1.00 97.44 88 VAL A O 1
ATOM 739 N N . ARG A 1 89 ? -0.255 -2.919 1.549 1.00 96.81 89 ARG A N 1
ATOM 740 C CA . ARG A 1 89 ? -1.014 -4.043 2.105 1.00 96.81 89 ARG A CA 1
ATOM 741 C C . ARG A 1 89 ? -1.485 -4.926 0.963 1.00 96.81 89 ARG A C 1
ATOM 743 O O . ARG A 1 89 ? -1.797 -4.399 -0.107 1.00 96.81 89 ARG A O 1
ATOM 750 N N . ASN A 1 90 ? -1.565 -6.233 1.185 1.00 96.62 90 ASN A N 1
ATOM 751 C CA . ASN A 1 90 ? -2.171 -7.148 0.218 1.00 96.62 90 ASN A CA 1
ATOM 752 C C . ASN A 1 90 ? -3.562 -6.635 -0.236 1.00 96.62 90 ASN A C 1
ATOM 754 O O . ASN A 1 90 ? -4.364 -6.169 0.577 1.00 96.62 90 ASN A O 1
ATOM 758 N N . VAL A 1 91 ? -3.849 -6.687 -1.544 1.00 96.88 91 VAL A N 1
ATOM 759 C CA . VAL A 1 91 ? -5.125 -6.209 -2.118 1.00 96.88 91 VAL A CA 1
ATOM 760 C C . VAL A 1 91 ? -6.342 -6.896 -1.497 1.00 96.88 91 VAL A C 1
ATOM 762 O O . VAL A 1 91 ? -7.326 -6.222 -1.175 1.00 96.88 91 VAL A O 1
ATOM 765 N N . GLU A 1 92 ? -6.278 -8.211 -1.304 1.00 96.06 92 GLU A N 1
ATOM 766 C CA . GLU A 1 92 ? -7.349 -8.992 -0.685 1.00 96.06 92 GLU A CA 1
ATOM 767 C C . GLU A 1 92 ? -7.566 -8.570 0.768 1.00 96.06 92 GLU A C 1
ATOM 769 O O . GLU A 1 92 ? -8.710 -8.458 1.201 1.00 96.06 92 GLU A O 1
ATOM 774 N N . ASP A 1 93 ? -6.500 -8.238 1.500 1.00 95.50 93 ASP A N 1
ATOM 775 C CA . ASP A 1 93 ? -6.609 -7.757 2.878 1.00 95.50 93 ASP A CA 1
ATOM 776 C C . ASP A 1 93 ? -7.157 -6.336 2.970 1.00 95.50 93 ASP A C 1
ATOM 778 O O . ASP A 1 93 ? -7.927 -6.032 3.886 1.00 95.50 93 ASP A O 1
ATOM 782 N N . PHE A 1 94 ? -6.761 -5.449 2.054 1.00 96.56 94 PHE A N 1
ATOM 783 C CA . PHE A 1 94 ? -7.221 -4.062 2.041 1.00 96.56 94 PHE A CA 1
ATOM 784 C C . PHE A 1 94 ? -8.725 -3.979 1.747 1.00 96.56 94 PHE A C 1
ATOM 786 O O . PHE A 1 94 ? -9.470 -3.325 2.478 1.00 96.56 94 PHE A O 1
ATOM 793 N N . PHE A 1 95 ? -9.197 -4.674 0.710 1.00 95.75 95 PHE A N 1
ATOM 794 C CA . PHE A 1 95 ? -10.621 -4.690 0.348 1.00 95.75 95 PHE A CA 1
ATOM 795 C C . PHE A 1 95 ? -11.430 -5.774 1.077 1.00 95.75 95 PHE A C 1
ATOM 797 O O . PHE A 1 95 ? -12.648 -5.863 0.896 1.00 95.75 95 PHE A O 1
ATOM 804 N N . GLY A 1 96 ? -10.763 -6.586 1.896 1.00 95.69 96 GLY A N 1
ATOM 805 C CA . GLY A 1 96 ? -11.332 -7.731 2.587 1.00 95.69 96 GLY A CA 1
ATOM 806 C C . GLY A 1 96 ? -12.097 -7.404 3.864 1.00 95.69 96 GLY A C 1
ATOM 807 O O . GLY A 1 96 ? -12.275 -6.253 4.281 1.00 95.69 96 GLY A O 1
ATOM 808 N N . MET A 1 97 ? -12.559 -8.481 4.494 1.00 95.38 97 MET A N 1
ATOM 809 C CA . MET A 1 97 ? -13.267 -8.458 5.770 1.00 95.38 97 MET A CA 1
ATOM 810 C C . MET A 1 97 ? -12.326 -8.866 6.906 1.00 95.38 97 MET A C 1
ATOM 812 O O . MET A 1 97 ? -11.438 -9.691 6.715 1.00 95.38 97 MET A O 1
ATOM 816 N N . VAL A 1 98 ? -12.566 -8.335 8.099 1.00 92.75 98 VAL A N 1
ATOM 817 C CA . VAL A 1 98 ? -11.867 -8.688 9.336 1.00 92.75 98 VAL A CA 1
ATOM 818 C C . VAL A 1 98 ? -12.866 -9.274 10.323 1.00 92.75 98 VAL A C 1
ATOM 820 O O . VAL A 1 98 ? -13.948 -8.714 10.520 1.00 92.75 98 VAL A O 1
ATOM 823 N N . ASP A 1 99 ? -12.488 -10.386 10.945 1.00 92.19 99 ASP A N 1
ATOM 824 C CA . ASP A 1 99 ? -13.215 -10.989 12.058 1.00 92.19 99 ASP A CA 1
ATOM 825 C C . ASP A 1 99 ? -12.988 -10.184 13.345 1.00 92.19 99 ASP A C 1
ATOM 827 O O . ASP A 1 99 ? -11.857 -9.985 13.790 1.00 92.19 99 ASP A O 1
ATOM 831 N N . LEU A 1 100 ? -14.072 -9.710 13.958 1.00 88.25 100 LEU A N 1
ATOM 832 C CA . LEU A 1 100 ? -14.045 -9.075 15.272 1.00 88.25 100 LEU A CA 1
ATOM 833 C C . LEU A 1 100 ? -14.198 -10.127 16.383 1.00 88.25 100 LEU A C 1
ATOM 835 O O . LEU A 1 100 ? -14.864 -11.144 16.172 1.00 88.25 100 LEU A O 1
ATOM 839 N N . PRO A 1 101 ? -13.700 -9.860 17.608 1.00 84.44 101 PRO A N 1
ATOM 840 C CA . PRO A 1 101 ? -13.784 -10.802 18.732 1.00 84.44 101 PRO A CA 1
ATOM 841 C C . PRO A 1 101 ? -15.201 -1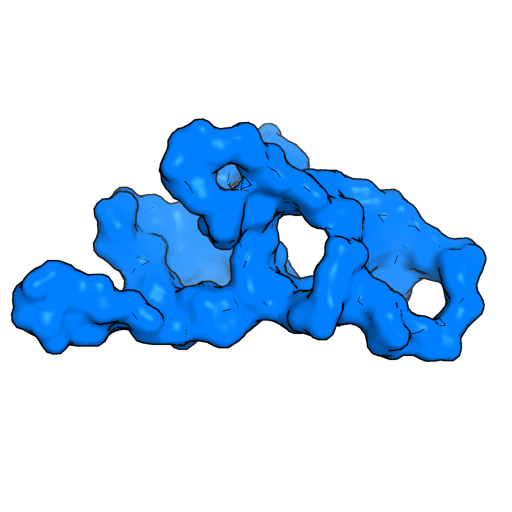1.292 19.079 1.00 84.44 101 PRO A C 1
ATOM 843 O O . PRO A 1 101 ? -15.358 -12.347 19.680 1.00 84.44 101 PRO A O 1
ATOM 846 N N . ILE A 1 102 ? -16.237 -10.538 18.699 1.00 82.31 102 ILE A N 1
ATOM 847 C CA . ILE A 1 102 ? -17.652 -10.832 18.989 1.00 82.31 102 ILE A CA 1
ATOM 848 C C . ILE A 1 102 ? -18.316 -11.604 17.819 1.00 82.31 102 ILE A C 1
ATOM 850 O O . ILE A 1 102 ? -19.533 -11.701 17.736 1.00 82.31 102 ILE A O 1
ATOM 854 N N . GLY A 1 103 ? -17.531 -12.149 16.879 1.00 78.38 103 GLY A N 1
ATOM 855 C CA . GLY A 1 103 ? -18.022 -12.961 15.752 1.00 78.38 103 GLY A CA 1
ATOM 856 C C . GLY A 1 103 ? -18.611 -12.164 14.582 1.00 78.38 103 GLY A C 1
ATOM 857 O O . GLY A 1 103 ? -19.106 -12.749 13.620 1.00 78.38 103 GLY A O 1
ATOM 858 N N . ASN A 1 104 ? -18.549 -10.833 14.635 1.00 88.50 104 ASN A N 1
ATOM 859 C CA . ASN A 1 104 ? -18.967 -9.965 13.538 1.00 88.50 104 ASN A CA 1
ATOM 860 C C . ASN A 1 104 ? -17.835 -9.801 12.519 1.00 88.50 104 ASN A C 1
ATOM 862 O O . ASN A 1 104 ? -16.682 -9.628 12.906 1.00 88.50 104 ASN A O 1
ATOM 866 N N . LYS A 1 105 ? -18.171 -9.772 11.226 1.00 93.75 105 LYS A N 1
ATOM 867 C CA . LYS A 1 105 ? -17.233 -9.415 10.152 1.00 93.75 105 LYS A CA 1
ATOM 868 C C . LYS A 1 105 ? -17.460 -7.975 9.717 1.00 93.75 105 LYS A C 1
ATOM 870 O O . LYS A 1 105 ? -18.591 -7.598 9.417 1.00 93.75 105 LYS A O 1
ATOM 875 N N . VAL A 1 106 ? -16.392 -7.192 9.616 1.00 94.69 106 VAL A N 1
ATOM 876 C CA . VAL A 1 106 ? -16.437 -5.812 9.102 1.00 94.69 106 VAL A CA 1
ATOM 877 C C . VAL A 1 106 ? -15.458 -5.636 7.952 1.00 94.69 106 VAL A C 1
ATOM 879 O O . VAL A 1 106 ? -14.454 -6.335 7.895 1.00 94.69 106 VAL A O 1
ATOM 882 N N . LYS A 1 107 ? -15.725 -4.709 7.027 1.00 95.38 107 LYS A N 1
ATOM 883 C CA . LYS A 1 107 ? -14.730 -4.343 6.008 1.00 95.38 107 LYS A CA 1
ATOM 884 C C . LYS A 1 107 ? -13.519 -3.729 6.695 1.00 95.38 107 LYS A C 1
ATOM 886 O O . LYS A 1 107 ? -13.701 -2.875 7.561 1.00 95.38 107 LYS A O 1
ATOM 891 N N . ARG A 1 108 ? -12.306 -4.114 6.289 1.00 95.31 108 ARG A N 1
ATOM 892 C CA . ARG A 1 108 ? -11.084 -3.509 6.839 1.00 95.31 108 ARG A CA 1
ATOM 893 C C . ARG A 1 108 ? -11.051 -2.008 6.560 1.00 95.31 108 ARG A C 1
ATOM 895 O O . ARG A 1 108 ? -10.807 -1.214 7.467 1.00 95.31 108 ARG A O 1
ATOM 902 N N . PHE A 1 109 ? -11.343 -1.649 5.314 1.00 96.06 109 PHE A N 1
ATOM 903 C CA . PHE A 1 109 ? -11.428 -0.278 4.842 1.00 96.06 109 PHE A CA 1
ATOM 904 C C . PHE A 1 109 ? -12.801 -0.016 4.218 1.00 96.06 109 PHE A C 1
ATOM 906 O O . PHE A 1 109 ? -13.257 -0.746 3.336 1.00 96.06 109 PHE A O 1
ATOM 913 N N . THR A 1 110 ? -13.466 1.049 4.661 1.00 95.62 110 THR A N 1
ATOM 914 C CA . THR A 1 110 ? -14.736 1.506 4.083 1.00 95.62 110 THR A CA 1
ATOM 915 C C . THR A 1 110 ? -14.497 2.771 3.277 1.00 95.62 110 THR A C 1
ATOM 917 O O . THR A 1 110 ? -13.922 3.728 3.781 1.00 95.62 110 THR A O 1
ATOM 920 N N . ARG A 1 111 ? -14.924 2.781 2.014 1.00 94.06 111 ARG A N 1
ATOM 921 C CA . ARG A 1 111 ? -14.783 3.949 1.139 1.00 94.06 111 ARG A CA 1
ATOM 922 C C . ARG A 1 111 ? -15.586 5.133 1.678 1.00 94.06 111 ARG A C 1
ATOM 924 O O . ARG A 1 111 ? -16.751 4.967 2.037 1.00 94.06 111 ARG A O 1
ATOM 931 N N . LEU A 1 112 ? -14.983 6.315 1.664 1.00 92.44 112 LEU A N 1
ATOM 932 C CA . LEU A 1 112 ? -15.630 7.570 2.025 1.00 92.44 112 LEU A CA 1
ATOM 933 C C . LEU A 1 112 ? -16.200 8.257 0.777 1.00 92.44 112 LEU A C 1
ATOM 935 O O . LEU A 1 112 ? -15.542 8.329 -0.259 1.00 92.44 112 LEU A O 1
ATOM 939 N N . ASN A 1 113 ? -17.424 8.775 0.889 1.00 84.50 113 ASN A N 1
ATOM 940 C CA . ASN A 1 113 ? -18.056 9.592 -0.148 1.00 84.50 113 ASN A CA 1
ATOM 941 C C . ASN A 1 113 ? -17.715 11.069 0.117 1.00 84.50 113 ASN A C 1
ATOM 943 O O . ASN A 1 113 ? -18.448 11.736 0.849 1.00 84.50 113 ASN A O 1
ATOM 947 N N . LYS A 1 114 ? -16.592 11.549 -0.427 1.00 72.44 114 LYS A N 1
ATOM 948 C CA . LYS A 1 114 ? -16.103 12.933 -0.286 1.00 72.44 114 LYS A CA 1
ATOM 949 C C . LYS A 1 114 ? -15.933 13.584 -1.651 1.00 72.44 114 LYS A C 1
ATOM 951 O O . LYS A 1 114 ? -15.058 13.111 -2.400 1.00 72.44 114 LYS A O 1
#

Secondary structure (DSSP, 8-state):
--S--EEEETTT--EEEEEEEEEEGGG--S-GGGPEEEEEEEETTSPTTS---EEEEEEETTEEEESSSS-EEEEEEGGGTTSS--EEEEHHHHHSEEE-TTS-EEESEEE---

pLDDT: mean 92.3, std 9.42, range [40.91, 98.0]

Sequence (114 aa):
MKNNTFYQHYRNEKEYFFDSIAIPISEFTGNKNDLTVANLAYDADTPEGEEVKRAQLYVHKGATYIDRDVYHVIYQSEDDYDTDKVWVRNVEDFFGMVDLPIGNKVKRFTRLNK

Organism: Bacillus thuringiensis (NCBI:txid1428)

Foldseek 3Di:
DPQWQWKAFPPPRFIKGWDDKAAAPVPDPDDPVQKAWDDWAWEPPPDPPDDTDTWTWTDHPHHIHINDDAIWTWMGTPVQVVHPYIHIDGPCLQQHWDQDPVRDIDGRIDIDRD

Radius of gyration: 15.03 Å; chains: 1; bounding box: 36×29×39 Å